Protein 7U4P (pdb70)

Organism: Homo sapiens (NCBI:txid9606)

B-factor: mean 62.02, std 32.85, range [23.61, 207.39]

Structure (mmCIF, N/CA/C/O backbone):
data_7U4P
#
_entry.id   7U4P
#
_cell.length_a   62.054
_cell.length_b   62.054
_cell.length_c   47.839
_cell.angle_alpha   90.000
_cell.angle_beta   90.000
_cell.angle_gamma   120.000
#
_symmetry.space_group_name_H-M   'P 62 2 2'
#
loop_
_entity.id
_entity.type
_entity.pdbx_description
1 polymer 'Amyloid-beta 17-36 peptide'
2 water water
#
loop_
_atom_site.group_PDB
_atom_site.id
_atom_site.type_symbol
_atom_site.label_atom_id
_atom_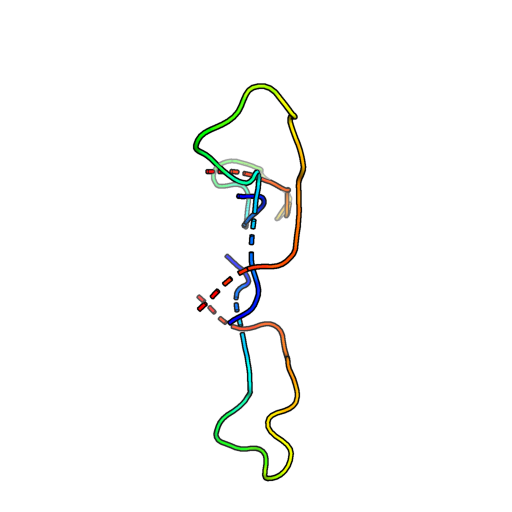site.label_alt_id
_atom_site.label_comp_id
_atom_site.label_asym_id
_atom_site.label_entity_id
_atom_site.label_seq_id
_atom_site.pdbx_PDB_ins_code
_atom_site.Cartn_x
_atom_site.Cartn_y
_atom_site.Cartn_z
_atom_site.occupancy
_atom_site.B_iso_or_equiv
_atom_site.auth_seq_id
_atom_site.auth_comp_id
_atom_site.auth_asym_id
_atom_site.auth_atom_id
_atom_site.pdbx_PDB_model_num
ATOM 20 N N . CYS A 1 2 ? 9.297 23.304 55.192 1.00 38.10 2 CYS A N 1
ATOM 21 C CA . CYS A 1 2 ? 9.436 23.428 53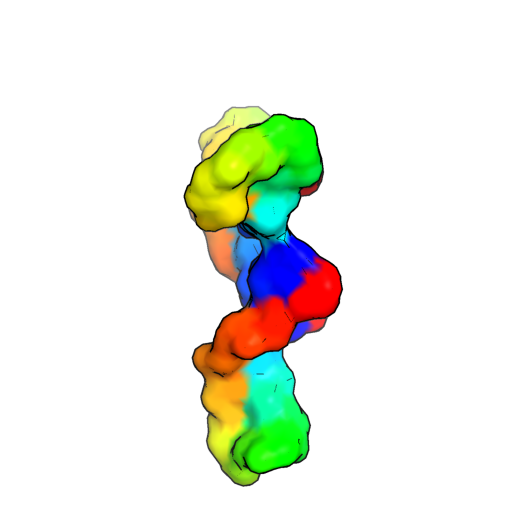.756 1.00 42.49 2 CYS A CA 1
ATOM 22 C C . CYS A 1 2 ? 9.726 24.867 53.345 1.00 40.49 2 CYS A C 1
ATOM 23 O O . CYS A 1 2 ? 9.423 25.819 54.073 1.00 40.15 2 CYS A O 1
ATOM 30 N N . VAL A 1 3 ? 10.354 24.997 52.182 1.00 36.92 3 VAL A N 1
ATOM 31 C CA . VAL A 1 3 ? 10.599 26.283 51.541 1.00 33.69 3 VAL A CA 1
ATOM 32 C C . VAL A 1 3 ? 9.746 26.350 50.285 1.00 28.57 3 VAL A C 1
ATOM 33 O O . VAL A 1 3 ? 9.920 25.548 49.358 1.00 33.77 3 VAL A O 1
ATOM 46 N N . PHE A 1 4 ? 8.867 27.341 50.228 1.00 29.62 4 PHE A N 1
ATOM 47 C CA . PHE A 1 4 ? 8.024 27.542 49.061 1.00 31.63 4 PHE A CA 1
ATOM 48 C C . PHE A 1 4 ? 8.412 28.831 48.346 1.00 30.34 4 PHE A C 1
ATOM 49 O O . PHE A 1 4 ? 8.884 29.772 48.988 1.00 34.68 4 PHE A O 1
ATOM 89 N N . CYS A 1 6 ? 7.119 31.954 46.769 1.00 26.03 6 CYS A N 1
ATOM 90 C CA . CYS A 1 6 ? 5.842 32.641 46.797 1.00 26.10 6 CYS A CA 1
ATOM 91 C C . CYS A 1 6 ? 5.987 34.149 46.734 1.00 27.03 6 CYS A C 1
ATOM 92 O O . CYS A 1 6 ? 6.976 34.727 47.212 1.00 29.84 6 CYS A O 1
ATOM 99 N N . GLU A 1 7 ? 4.981 34.790 46.156 1.00 30.31 7 GLU A N 1
ATOM 100 C CA . GLU A 1 7 ? 4.913 36.243 46.191 1.00 35.47 7 GLU A CA 1
ATOM 101 C C . GLU A 1 7 ? 4.559 36.690 47.602 1.00 48.93 7 GLU A C 1
ATOM 102 O O . GLU A 1 7 ? 3.636 36.152 48.223 1.00 40.05 7 GLU A O 1
ATOM 114 N N . ASP A 1 8 ? 5.304 37.656 48.123 1.00 31.34 8 ASP A N 1
ATOM 115 C CA . ASP A 1 8 ? 5.058 38.124 49.477 1.00 34.53 8 ASP A CA 1
ATOM 116 C C . ASP A 1 8 ? 3.875 39.079 49.458 1.00 47.25 8 ASP A C 1
ATOM 117 O O . ASP A 1 8 ? 3.899 40.097 48.757 1.00 49.08 8 ASP A O 1
ATOM 126 N N . VAL A 1 9 ? 2.842 38.747 50.224 1.00 77.88 9 VAL A N 1
ATOM 127 C CA . VAL A 1 9 ? 1.596 39.500 50.216 1.00 84.31 9 VAL A CA 1
ATOM 128 C C . VAL A 1 9 ? 1.752 40.791 51.007 1.00 80.63 9 VAL A C 1
ATOM 129 O O . VAL A 1 9 ? 2.813 41.067 51.579 1.00 74.43 9 VAL A O 1
ATOM 142 N N . GLY A 1 10 ? 0.689 41.589 51.045 1.00 61.13 10 GLY A N 1
ATOM 143 C CA . GLY A 1 10 ? 0.682 42.819 51.796 1.00 70.73 10 GLY A CA 1
ATOM 144 C C . GLY A 1 10 ? 1.149 44.043 51.041 1.00 91.12 10 GLY A C 1
ATOM 145 O O . GLY A 1 10 ? 0.976 45.159 51.548 1.00 105.69 10 GLY A O 1
ATOM 149 N N . SER A 1 11 ? 1.725 43.885 49.847 1.00 113.24 11 SER A N 1
ATOM 150 C CA . SER A 1 11 ? 2.301 45.011 49.130 1.00 108.77 11 SER A CA 1
ATOM 151 C C . SER A 1 11 ? 1.880 45.033 47.670 1.00 111.76 11 SER A C 1
ATOM 152 O O . SER A 1 11 ? 1.179 44.149 47.164 1.00 123.92 11 SER A O 1
ATOM 160 N N . ASN A 1 12 ? 2.359 46.083 47.012 1.00 116.40 12 ASN A N 1
ATOM 161 C CA . ASN A 1 12 ? 2.404 46.222 45.569 1.00 110.83 12 ASN A CA 1
ATOM 162 C C . ASN A 1 12 ? 3.687 45.647 44.984 1.00 105.77 12 ASN A C 1
ATOM 163 O O . ASN A 1 12 ? 3.746 45.398 43.775 1.00 105.16 12 ASN A O 1
ATOM 174 N N . LYS A 1 13 ? 4.687 45.379 45.832 1.00 59.38 13 LYS A N 1
ATOM 175 C CA . LYS A 1 13 ? 6.062 45.209 45.371 1.00 52.26 13 LYS A CA 1
ATOM 176 C C . LYS A 1 13 ? 6.221 44.065 44.377 1.00 48.48 13 LYS A C 1
ATOM 177 O O . LYS A 1 13 ? 7.118 44.116 43.529 1.00 36.57 13 LYS A O 1
ATOM 196 N N . GLY A 1 14 ? 5.395 43.024 44.473 1.00 34.82 14 GLY A N 1
ATOM 197 C CA . GLY A 1 14 ? 5.524 41.889 43.571 1.00 32.64 14 GLY A CA 1
ATOM 198 C C . GLY A 1 14 ? 6.698 40.983 43.857 1.00 32.80 14 GLY A C 1
ATOM 199 O O . GLY A 1 14 ? 7.069 40.170 43.003 1.00 31.99 14 GLY A O 1
ATOM 203 N N . ALA A 1 15 ? 7.299 41.096 45.036 1.00 32.15 15 ALA A N 1
ATOM 204 C CA . ALA A 1 15 ? 8.470 40.296 45.362 1.00 31.42 15 ALA A CA 1
ATOM 205 C C . ALA A 1 15 ? 8.093 38.830 45.513 1.00 29.46 15 ALA A C 1
ATOM 206 O O . ALA A 1 15 ? 7.092 38.494 46.153 1.00 30.99 15 ALA A O 1
ATOM 213 N N . ILE A 1 16 ? 8.893 37.957 44.918 1.00 31.93 16 ILE A N 1
ATOM 214 C CA . ILE A 1 16 ? 8.772 36.515 45.095 1.00 33.97 16 ILE A CA 1
ATOM 215 C C . ILE A 1 16 ? 10.014 36.045 45.836 1.00 32.86 16 ILE A C 1
ATOM 216 O O . ILE A 1 16 ? 11.140 36.322 45.407 1.00 32.56 16 ILE A O 1
ATOM 232 N N . ILE A 1 17 ? 9.816 35.345 46.951 1.00 28.44 17 ILE A N 1
ATOM 233 C CA . ILE A 1 17 ? 10.907 34.959 47.837 1.00 32.30 17 ILE A CA 1
ATOM 234 C C . ILE A 1 17 ? 10.673 33.540 48.337 1.00 27.33 17 ILE A C 1
ATOM 235 O O . ILE A 1 17 ? 9.625 32.935 48.100 1.00 32.14 17 ILE A O 1
ATOM 251 N N . GLY A 1 18 ? 11.682 32.997 49.008 1.00 30.06 18 GLY A N 1
ATOM 252 C CA . GLY A 1 18 ? 11.525 31.698 49.629 1.00 30.12 18 GLY A CA 1
ATOM 253 C C . GLY A 1 18 ? 10.904 31.835 51.004 1.00 31.95 18 GLY A C 1
ATOM 254 O O . GLY A 1 18 ? 11.473 32.487 51.881 1.00 33.07 18 GLY A O 1
ATOM 258 N N . LEU A 1 19 ? 9.723 31.255 51.194 1.00 34.62 19 LEU A N 1
ATOM 259 C CA . LEU A 1 19 ? 9.080 31.245 52.505 1.00 38.07 19 LEU A CA 1
ATOM 260 C C . LEU A 1 19 ? 9.310 29.916 53.215 1.00 33.65 19 LEU A C 1
ATOM 261 O O . LEU A 1 19 ? 9.148 28.858 52.610 1.00 32.22 19 LEU A O 1
ATOM 296 N N . VAL A 1 21 ? 8.293 27.367 55.822 1.00 38.11 21 VAL A N 1
ATOM 297 C CA . VAL A 1 21 ? 7.106 26.922 56.535 1.00 45.84 21 VAL A CA 1
ATOM 298 C C . VAL A 1 21 ? 7.349 25.575 57.207 1.00 45.20 21 VAL A C 1
ATOM 299 O O . VAL A 1 21 ? 7.115 24.522 56.613 1.00 48.44 21 VAL A O 1
ATOM 331 N N . CYS B 1 2 ? 2.022 30.870 45.316 1.00 28.92 2 CYS B N 1
ATOM 332 C CA . CYS B 1 2 ? 3.273 30.129 45.251 1.00 24.91 2 CYS B CA 1
ATOM 333 C C . CYS B 1 2 ? 3.404 29.291 43.981 1.00 25.63 2 CYS B C 1
ATOM 334 O O . CYS B 1 2 ? 2.406 28.876 43.385 1.00 30.22 2 CYS B O 1
ATOM 341 N N . VAL B 1 3 ? 4.644 29.035 43.581 1.00 26.90 3 VAL B N 1
ATOM 342 C CA . VAL B 1 3 ? 4.947 28.141 42.469 1.00 27.46 3 VAL B CA 1
ATOM 343 C C . VAL B 1 3 ? 5.029 26.724 43.021 1.00 30.15 3 VAL B C 1
ATOM 344 O O . VAL B 1 3 ? 5.900 26.419 43.840 1.00 30.02 3 VAL B O 1
ATOM 357 N N . PHE B 1 4 ? 4.100 25.872 42.595 1.00 27.52 4 PHE B N 1
ATOM 358 C CA . PHE B 1 4 ? 4.118 24.446 42.913 1.00 30.57 4 PHE B CA 1
ATOM 359 C C . PHE B 1 4 ? 4.626 23.710 41.683 1.00 25.95 4 PHE B C 1
ATOM 360 O O . PHE B 1 4 ? 4.438 24.205 40.583 1.00 27.90 4 PHE B O 1
ATOM 400 N N . CYS B 1 6 ? 3.737 20.251 39.882 1.00 33.24 6 CYS B N 1
ATOM 401 C CA . CYS B 1 6 ? 2.844 19.099 39.927 1.00 32.69 6 CYS B CA 1
ATOM 402 C C . CYS B 1 6 ? 2.693 18.394 38.587 1.00 37.22 6 CYS B C 1
ATOM 403 O O . CYS B 1 6 ? 2.889 18.988 37.524 1.00 34.59 6 CYS B O 1
ATOM 410 N N . GLU B 1 7 ? 2.330 17.116 38.663 1.00 37.89 7 GLU B N 1
ATOM 411 C CA . GLU B 1 7 ? 1.966 16.365 37.473 1.00 40.66 7 GLU B CA 1
ATOM 412 C C . GLU B 1 7 ? 0.736 16.992 36.836 1.00 43.77 7 GLU B C 1
ATOM 413 O O . GLU B 1 7 ? -0.186 17.433 37.529 1.00 48.92 7 GLU B O 1
ATOM 425 N N . ASP B 1 8 ? 0.737 17.052 35.509 1.00 39.71 8 ASP B N 1
ATOM 426 C CA . ASP B 1 8 ? -0.362 17.647 34.753 1.00 41.00 8 ASP B CA 1
ATOM 427 C C . ASP B 1 8 ? -1.397 16.560 34.502 1.00 52.69 8 ASP B C 1
ATOM 428 O O . ASP B 1 8 ? -1.242 15.733 33.600 1.00 56.98 8 ASP B O 1
ATOM 437 N N . VAL B 1 9 ? -2.458 16.551 35.312 1.00 48.72 9 VAL B N 1
ATOM 438 C CA . VAL B 1 9 ? -3.549 15.618 35.073 1.00 55.77 9 VAL B CA 1
ATOM 439 C C . VAL B 1 9 ? -4.164 15.921 33.714 1.00 60.98 9 VAL B C 1
ATOM 440 O O . VAL B 1 9 ? -4.391 17.085 33.354 1.00 78.06 9 VAL B O 1
ATOM 453 N N . GLY B 1 10 ? -4.421 14.871 32.943 1.00 85.32 10 GLY B N 1
ATOM 454 C CA . GLY B 1 10 ? -4.962 15.041 31.612 1.00 100.11 10 GLY B CA 1
ATOM 455 C C . GLY B 1 10 ? -3.897 14.907 30.546 1.00 100.32 10 GLY B C 1
ATOM 456 O O . GLY B 1 10 ? -4.110 14.234 29.533 1.00 104.77 10 GLY B O 1
ATOM 460 N N . SER B 1 11 ? -2.747 15.547 30.759 1.00 71.09 11 SER B N 1
ATOM 461 C CA . SER B 1 11 ? -1.622 15.372 29.853 1.00 86.71 11 SER B CA 1
ATOM 462 C C . SER B 1 11 ? -1.368 13.887 29.623 1.00 114.15 11 SER B C 1
ATOM 463 O O . SER B 1 11 ? -1.396 13.084 30.559 1.00 106.93 11 SER B O 1
ATOM 471 N N . ASN B 1 12 ? -1.121 13.526 28.366 1.00 162.09 12 ASN B N 1
ATOM 472 C CA . ASN B 1 12 ? -1.017 12.130 27.963 1.00 168.13 12 ASN B CA 1
ATOM 473 C C . ASN B 1 12 ? 0.410 11.597 27.985 1.00 172.55 12 ASN B C 1
ATOM 474 O O . ASN B 1 12 ? 0.616 10.421 27.666 1.00 169.59 12 ASN B O 1
ATOM 485 N N . LYS B 1 13 ? 1.394 12.414 28.354 1.00 119.23 13 LYS B N 1
ATOM 486 C CA . LYS B 1 13 ? 2.796 12.011 28.325 1.00 108.61 13 LYS B CA 1
ATOM 487 C C . LYS B 1 13 ? 3.488 12.347 29.640 1.00 95.64 13 LYS B C 1
ATOM 488 O O . LYS B 1 13 ? 4.658 12.744 29.663 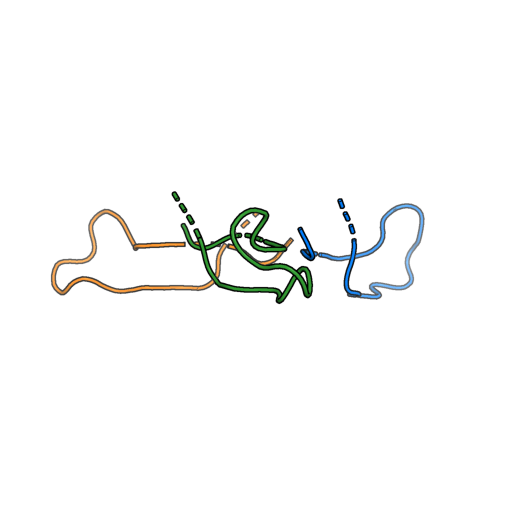1.00 88.04 13 LYS B O 1
ATOM 507 N N . GLY B 1 14 ? 2.779 12.184 30.755 1.00 69.84 14 GLY B N 1
ATOM 508 C CA . GLY B 1 14 ? 3.350 12.411 32.068 1.00 57.99 14 GLY B CA 1
ATOM 509 C C . GLY B 1 14 ? 4.133 13.701 32.173 1.00 51.71 14 GLY B C 1
ATOM 510 O O . GLY B 1 14 ? 5.353 13.683 32.359 1.00 61.79 14 GLY B O 1
ATOM 514 N N . ALA B 1 15 ? 3.446 14.830 32.054 1.00 46.82 15 ALA B N 1
ATOM 515 C CA . ALA B 1 15 ? 4.096 16.129 32.094 1.00 40.54 15 ALA B CA 1
ATOM 516 C C . ALA B 1 15 ? 4.093 16.672 33.514 1.00 36.76 15 ALA B C 1
ATOM 517 O O . ALA B 1 15 ? 3.138 16.472 34.270 1.00 48.61 15 ALA B O 1
ATOM 524 N N . ILE B 1 16 ? 5.177 17.349 33.872 1.00 36.11 16 ILE B N 1
ATOM 525 C CA . ILE B 1 16 ? 5.296 18.059 35.137 1.00 34.91 16 ILE B CA 1
ATOM 526 C C . ILE B 1 16 ? 5.430 19.534 34.814 1.00 36.73 16 ILE B C 1
ATOM 527 O O . ILE B 1 16 ? 6.210 19.916 33.934 1.00 40.28 16 ILE B O 1
ATOM 543 N N . ILE B 1 17 ? 4.658 20.357 35.509 1.00 33.89 17 ILE B N 1
ATOM 544 C CA . ILE B 1 17 ? 4.578 21.772 35.188 1.00 32.57 17 ILE B CA 1
ATOM 545 C C . ILE B 1 17 ? 4.600 22.565 36.482 1.00 30.02 17 ILE B C 1
ATOM 546 O O . ILE B 1 17 ? 4.253 22.059 37.552 1.00 34.07 17 ILE B O 1
ATOM 562 N N . GLY B 1 18 ? 5.051 23.806 36.375 1.00 34.98 18 GLY B N 1
ATOM 563 C CA . GLY B 1 18 ? 4.769 24.758 37.417 1.00 26.93 18 GLY B CA 1
ATOM 564 C C . GLY B 1 18 ? 3.280 25.011 37.513 1.00 32.87 18 GLY B C 1
ATOM 565 O O . GLY B 1 18 ? 2.537 24.848 36.543 1.00 34.48 18 GLY B O 1
ATOM 569 N N . LEU B 1 19 ? 2.846 25.404 38.698 1.00 33.53 19 LEU B N 1
ATOM 570 C CA . LEU B 1 19 ? 1.446 25.727 38.921 1.00 35.34 19 LEU B CA 1
ATOM 571 C C . LEU B 1 19 ? 1.297 26.895 39.890 1.00 35.68 19 LEU B C 1
ATOM 572 O O . LEU B 1 19 ? 1.839 26.858 40.986 1.00 34.64 19 LEU B O 1
ATOM 607 N N . VAL B 1 21 ? -0.301 28.544 42.505 1.00 23.61 21 VAL B N 1
ATOM 608 C CA . VAL B 1 21 ? -1.331 28.330 43.523 1.00 26.11 21 VAL B CA 1
ATOM 609 C C . VAL B 1 21 ? -1.368 29.572 44.393 1.00 29.21 21 VAL B C 1
ATOM 610 O O . VAL B 1 21 ? -0.585 29.703 45.333 1.00 26.55 21 VAL B O 1
ATOM 642 N N . CYS C 1 2 ? 2.335 16.493 43.512 1.00 38.53 2 CYS C N 1
ATOM 643 C CA . CYS C 1 2 ? 3.205 17.660 43.515 1.00 33.86 2 CYS C CA 1
ATOM 644 C C . CYS C 1 2 ? 4.471 17.413 44.309 1.00 32.38 2 CYS C C 1
ATOM 645 O O . CYS C 1 2 ? 4.524 16.518 45.151 1.00 48.46 2 CYS C O 1
ATOM 652 N N . VAL C 1 3 ? 5.486 18.226 44.052 1.00 34.59 3 VAL C N 1
ATOM 653 C CA . VAL C 1 3 ? 6.758 18.135 44.752 1.00 36.34 3 VAL C CA 1
ATOM 654 C C . VAL C 1 3 ? 6.817 19.267 45.766 1.00 41.89 3 VAL C C 1
ATOM 655 O O . VAL C 1 3 ? 6.702 20.444 45.401 1.00 40.45 3 VAL C O 1
ATOM 668 N N . PHE C 1 4 ? 6.969 18.914 47.038 1.00 35.91 4 PHE C N 1
ATOM 669 C CA . PHE C 1 4 ? 7.203 19.898 48.088 1.00 36.01 4 PHE C CA 1
ATOM 670 C C . PHE C 1 4 ? 8.704 19.917 48.386 1.00 34.33 4 PHE C C 1
ATOM 671 O O . PHE C 1 4 ? 9.343 18.865 48.382 1.00 38.98 4 PHE C O 1
ATOM 711 N N . CYS C 1 6 ? 11.134 20.248 51.132 1.00 35.97 6 CYS C N 1
ATOM 712 C CA . CYS C 1 6 ? 11.078 20.222 52.581 1.00 36.25 6 CYS C CA 1
ATOM 713 C C . CYS C 1 6 ? 12.316 19.583 53.194 1.00 36.15 6 CYS C C 1
ATOM 714 O O . CYS C 1 6 ? 12.962 18.738 52.574 1.00 42.17 6 CYS C O 1
ATOM 721 N N . GLU C 1 7 ? 12.647 20.008 54.412 1.00 37.97 7 GLU C N 1
ATOM 722 C CA . GLU C 1 7 ? 13.708 19.360 55.162 1.00 38.86 7 GLU C CA 1
ATOM 723 C C . GLU C 1 7 ? 13.363 17.891 55.363 1.00 46.27 7 GLU C C 1
ATOM 724 O O . GLU C 1 7 ? 12.214 17.541 55.642 1.00 43.38 7 GLU C O 1
ATOM 736 N N . ASP C 1 8 ? 14.356 17.022 55.202 1.00 56.92 8 ASP C N 1
ATOM 737 C CA . ASP C 1 8 ? 14.180 15.598 55.468 1.00 53.32 8 ASP C CA 1
ATOM 738 C C . ASP C 1 8 ? 14.424 15.353 56.953 1.00 57.77 8 ASP C C 1
ATOM 739 O O . ASP C 1 8 ? 15.539 15.546 57.446 1.00 85.47 8 ASP C O 1
ATOM 748 N N . VAL C 1 9 ? 13.379 14.937 57.670 1.00 80.21 9 VAL C N 1
ATOM 749 C CA . VAL C 1 9 ? 13.543 14.643 59.087 1.00 98.39 9 VAL C CA 1
ATOM 750 C C . VAL C 1 9 ? 14.274 13.322 59.295 1.00 95.59 9 VAL C C 1
ATOM 751 O O . VAL C 1 9 ? 14.755 13.048 60.403 1.00 95.60 9 VAL C O 1
ATOM 764 N N . GLY C 1 10 ? 14.377 12.499 58.254 1.00 105.62 10 GLY C N 1
ATOM 765 C CA . GLY C 1 10 ? 15.218 11.319 58.287 1.00 104.62 10 GLY C CA 1
ATOM 766 C C . GLY C 1 10 ? 16.621 11.628 57.804 1.00 108.08 10 GLY C C 1
ATOM 767 O O . GLY C 1 10 ? 17.266 10.805 57.146 1.00 104.27 10 GLY C O 1
ATOM 771 N N . SER C 1 11 ? 17.091 12.833 58.122 1.00 123.71 11 SER C N 1
ATOM 772 C CA . SER C 1 11 ? 18.426 13.296 57.771 1.00 120.96 11 SER C CA 1
ATOM 773 C C . SER C 1 11 ? 18.941 14.148 58.918 1.00 134.20 11 SER C C 1
ATOM 774 O O . SER C 1 11 ? 18.284 15.118 59.310 1.00 115.01 11 SER C O 1
ATOM 782 N N . ASN C 1 12 ? 20.113 13.797 59.448 1.00 128.63 12 ASN C N 1
ATOM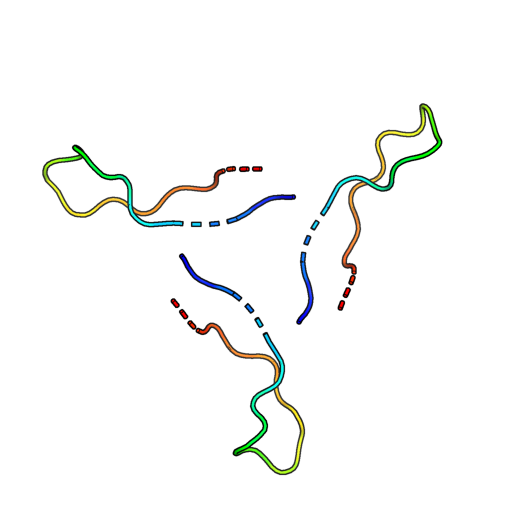 783 C CA . ASN C 1 12 ? 20.632 14.540 60.588 1.00 104.37 12 ASN C CA 1
ATOM 784 C C . ASN C 1 12 ? 21.120 15.932 60.210 1.00 106.14 12 ASN C C 1
ATOM 785 O O . ASN C 1 12 ? 21.641 16.633 61.084 1.00 105.75 12 ASN C O 1
ATOM 796 N N . LYS C 1 13 ? 20.979 16.350 58.948 1.00 124.49 13 LYS C N 1
ATOM 797 C CA . LYS C 1 13 ? 21.338 17.703 58.537 1.00 109.41 13 LYS C CA 1
ATOM 798 C C . LYS C 1 13 ? 20.147 18.490 58.005 1.00 103.27 13 LYS C C 1
ATOM 799 O O . LYS C 1 13 ? 20.336 19.578 57.449 1.00 108.04 13 LYS C O 1
ATOM 818 N N . GLY C 1 14 ? 18.928 17.984 58.174 1.00 80.57 14 GLY C N 1
ATOM 819 C CA . GLY C 1 14 ? 17.754 18.686 57.698 1.00 75.26 14 GLY C CA 1
ATOM 820 C C . GLY C 1 14 ? 17.878 19.129 56.254 1.00 64.89 14 GLY C C 1
ATOM 821 O O . GLY C 1 14 ? 17.350 20.176 55.871 1.00 70.05 14 GLY C O 1
ATOM 825 N N . ALA C 1 15 ? 18.592 18.344 55.448 1.00 47.94 15 ALA C N 1
ATOM 826 C CA . ALA C 1 15 ? 18.729 18.653 54.034 1.00 44.44 15 ALA C CA 1
ATOM 827 C C . ALA C 1 15 ? 17.356 18.828 53.406 1.00 42.85 15 ALA C C 1
ATOM 828 O O . ALA C 1 15 ? 16.410 18.107 53.733 1.00 53.07 15 ALA C O 1
ATOM 835 N N . ILE C 1 16 ? 17.251 19.796 52.502 1.00 39.42 16 ILE C N 1
ATOM 836 C CA . ILE C 1 16 ? 15.995 20.093 51.828 1.00 30.51 16 ILE C CA 1
ATOM 837 C C . ILE C 1 16 ? 15.939 19.253 50.562 1.00 40.15 16 ILE C C 1
ATOM 838 O O . ILE C 1 16 ? 16.814 19.361 49.697 1.00 32.20 16 ILE C O 1
ATOM 854 N N . ILE C 1 17 ? 14.924 18.398 50.470 1.00 36.29 17 ILE C N 1
ATOM 855 C CA . ILE C 1 17 ? 14.740 17.499 49.343 1.00 37.92 17 ILE C CA 1
ATOM 856 C C . ILE C 1 17 ? 13.352 17.735 48.771 1.00 41.48 17 ILE C C 1
ATOM 857 O O . ILE C 1 17 ? 12.520 18.429 49.355 1.00 39.75 17 ILE C O 1
ATOM 873 N N . GLY C 1 18 ? 13.101 17.117 47.619 1.00 33.06 18 GLY C N 1
ATOM 874 C CA . GLY C 1 18 ? 11.779 17.133 47.030 1.00 30.93 18 GLY C CA 1
ATOM 875 C C . GLY C 1 18 ? 10.968 15.975 47.569 1.00 42.11 18 GLY C C 1
ATOM 876 O O . GLY C 1 18 ? 11.406 14.824 47.525 1.00 47.49 18 GLY C O 1
ATOM 880 N N . LEU C 1 19 ? 9.791 16.287 48.093 1.00 31.97 19 LEU C N 1
ATOM 881 C CA . LEU C 1 19 ? 8.882 15.267 48.581 1.00 35.59 19 LEU C CA 1
ATOM 882 C C . LEU C 1 19 ? 7.704 15.146 47.616 1.00 36.82 19 LEU C C 1
ATOM 883 O O . LEU C 1 19 ? 7.066 16.143 47.283 1.00 41.59 19 LEU C O 1
ATOM 918 N N . VAL C 1 21 ? 4.302 14.341 46.845 1.00 40.36 21 VAL C N 1
ATOM 919 C CA . VAL C 1 21 ? 3.007 14.167 47.494 1.00 50.49 21 VAL C CA 1
ATOM 920 C C . VAL C 1 21 ? 1.888 14.096 46.454 1.00 37.48 21 VAL C C 1
ATOM 921 O O . VAL C 1 21 ? 1.426 15.115 45.949 1.00 38.47 21 VAL C O 1
#

Secondary structure (DSSP, 8-state):
----B-SSSSS--B----/----B-TT-TT--B----/----B-TTSTT--B----

Radius of gyration: 14.49 Å; Cα contacts (8 Å, |Δi|>4): 80; chains: 3; bounding box: 26×35×33 Å

Nearest PDB structures (foldseek):
  7u4p-assembly1_C  TM=1.004E+00  e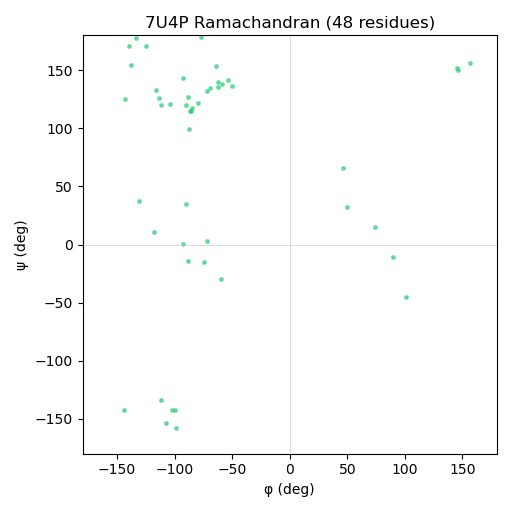=1.578E-01  Homo sapiens

Solvent-accessible surface area: 4931 Å² total

Sequence (54 aa):
CVFCEDVGSNKGAIIGLVCVFCEDVGSNKGAIIGLVCVFCEDVGSNKGAIIGLV

GO terms:
  GO:1905898 positive regulation of response to endoplasmic reticulum stress (P, IDA)
  GO:0005634 nucleus (C, IGI)
  GO:0003682 chromatin binding (F, IGI)
  GO:0010629 negative regulation of gene expression (P, TAS)
  GO:0141137 positive regulation of gene expression, epigenetic (P, IGI)
  GO:0006357 regulation of transcription by RNA polymerase II (P, IGI)
  GO:0000122 negative regulation of transcription by RNA polymerase II (P, IGI)
  GO:1900221 regulation of amyloid-beta clearance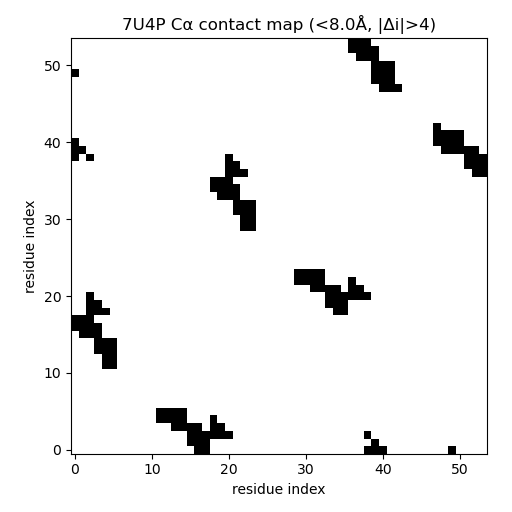 (P, IMP)
  GO:0005515 protein binding (F, IPI)
  GO:0031901 early endosome membran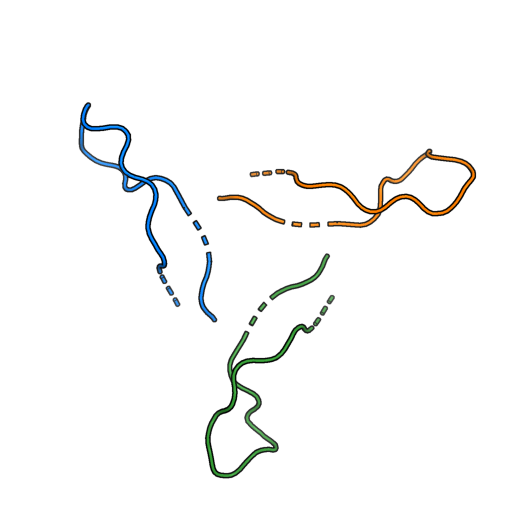e (C, IDA)
  GO:0005576 extracellular region (C, IDA)
  GO:0106003 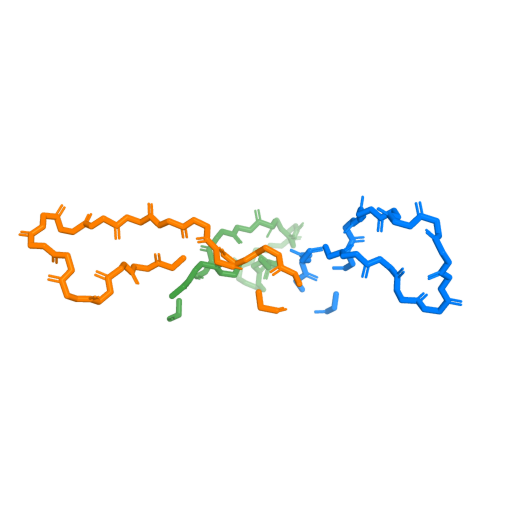amyloid-beta complex (C, IDA)
  GO:1904646 cellular response to amyloid-beta (P, IDA)
  GO:0032224 positive regulation of synaptic transmission, cholinergic (P, IDA)
  GO:0048018 receptor ligand activity (F, IDA)
  GO:0043083 synaptic cleft (C, TAS)
  GO:0005178 integrin binding (F, IDA)
  GO:0070381 endosome to plasma membrane transport vesicle (C, IDA)
  GO:0005739 mitochondrion (C, IDA)
  GO:0005764 lysosome (C, IDA)

InterPro domains:
  IPR002223 Pancreatic trypsin inhibitor Kunitz domain [PF00014] (290-341)
  IPR002223 Pancreatic trypsin inhibitor Kunitz domain [PR00759] (288-302)
  IPR002223 Pancreatic trypsin inhibitor Kunitz domain [PR00759] (316-326)
  IPR002223 Pancreatic trypsin inhibitor Kunitz domain [PR00759] (326-341)
  IPR002223 Pancreatic trypsin inhibitor Kunitz domain [PS50279] (291-341)
  IPR002223 Pancreatic trypsin inhibitor Kunitz domain [SM00131] (289-342)
  IPR008154 Amyloidogenic glycoprotein, extracellular [PS51869] (28-189)
  IPR008154 Amyloidogenic glycoprotein, extracellular [SM00006] (24-188)
  IPR008155 Amyloidogenic glycoprotein [PR00203] (177-195)
  IPR008155 Amyloidogenic glycoprotein [PR00203] (382-405)
  IPR008155 Amyloidogenic glycoprotein [PR00203] (699-724)
  IPR008155 Amyloidogenic glycoprotein [PR00203] (745-767)
  IPR008155 Amyloidogenic glycoprotein [PTHR23103] (10-770)
  IPR011178 Amyloidogenic glycoprotein, copper-binding [PF12924] (132-188)
  IPR011993 PH-like domain superfamily [G3DSA:2.30.29.30] (742-770)
  IPR013803 Amyloidogenic glycoprotein, amyloid-beta peptide [PF03494] (676-713)
  IPR013803 Amyloidogenic glycoprotein, amyloid-beta peptide [PR00204] (675-688)
  IPR013803 Amyloidogenic glycoprotein, amyloid-beta peptide [PR00204] (689-701)
  IPR013803 Amyloidogenic glycoprotein, amyloid-beta peptide [PR00204] (701-713)
  IPR015849 Amyloidogenic glycoprotein, heparin-binding [PF02177] (31-131)

Foldseek 3Di:
DWDFQDDDDPPRDDDTDD/DWDDFDPPDPPGDDDTDD/DWDFQDPVDPVSDGDTDD